Protein AF-A0A191T5V4-F1 (afdb_monomer_lite)

Secondary structure (DSSP, 8-state):
-HHHHHHHHHHHHHHHHHHHHHHHHHHHTT--------GGGGGGHHHHTTGGGHHHHHHHHHHHHHHHTT--

pLDDT: mean 78.54, std 10.96, range [54.12, 95.94]

Organism: NCBI:txid1416941

Sequence (72 aa):
MSLTVTYWRILMLTMSTACMDSLLNLSANGTVILAKLPEAYAIFDPIVDVMPVIPVFFLLLAFVWQAAVSFR

InterPro domains:
  IPR003687 Photosystem II PsbK [MF_00441] (34-72)
  IPR003687 Photosystem II PsbK [NF002715] (32-72)
  IPR003687 Photosystem II PsbK [PF02533] (32-72)
  IPR003687 Photosystem II PsbK [PTHR35325] (10-72)
  IPR037270 Photosystem II PsbK superfamily [SSF161037] (36-72)

Radius of gyration: 20.48 Å; chains: 1; bounding box: 34×35×55 Å

Foldseek 3Di:
DPPVVVVVVVVVVVVVVVVVVVVVCVVVVPVLPPPQDPPVCNVCNVVSVCVVCVVVVVVVVVVVVCVVVPVD

Structure (mmCIF, N/CA/C/O backbone):
data_AF-A0A191T5V4-F1
#
_entry.id   AF-A0A191T5V4-F1
#
loop_
_atom_site.group_PDB
_atom_site.id
_atom_site.type_symbol
_atom_site.label_atom_id
_atom_site.label_alt_id
_atom_site.label_comp_id
_atom_site.label_asym_id
_atom_site.label_entity_id
_atom_site.label_seq_id
_atom_site.pdbx_PDB_ins_code
_atom_site.Cartn_x
_atom_site.Cartn_y
_atom_site.Cartn_z
_atom_site.occupancy
_atom_site.B_iso_or_equiv
_atom_site.auth_seq_id
_atom_site.auth_comp_id
_atom_site.auth_asym_id
_atom_site.auth_atom_id
_atom_site.pdbx_PDB_model_num
ATOM 1 N N . MET A 1 1 ? 18.113 20.159 31.319 1.00 58.03 1 MET A N 1
ATOM 2 C CA . MET A 1 1 ? 16.984 19.248 31.017 1.00 58.03 1 MET A CA 1
ATOM 3 C C . MET A 1 1 ? 16.059 19.733 29.888 1.00 58.03 1 MET A C 1
ATOM 5 O O . MET A 1 1 ? 15.433 18.896 29.263 1.00 58.03 1 MET A O 1
ATOM 9 N N . SER A 1 2 ? 15.998 21.039 29.568 1.00 67.62 2 SER A N 1
ATOM 10 C CA . SER A 1 2 ? 15.118 21.583 28.504 1.00 67.62 2 SER A CA 1
ATOM 11 C C . SER A 1 2 ? 15.652 21.415 27.059 1.00 67.62 2 SER A C 1
ATOM 13 O O . SER A 1 2 ? 14.891 21.169 26.123 1.00 67.62 2 SER A O 1
ATOM 15 N N . LEU A 1 3 ? 16.977 21.468 26.861 1.00 71.62 3 LEU A N 1
ATOM 16 C CA . LEU A 1 3 ? 17.598 21.451 25.524 1.00 71.62 3 LEU A CA 1
ATOM 17 C C . LEU A 1 3 ? 17.574 20.067 24.850 1.00 71.62 3 LEU A C 1
ATOM 19 O O . LEU A 1 3 ? 17.291 19.975 23.661 1.00 71.62 3 LEU A O 1
ATOM 23 N N . THR A 1 4 ? 17.785 18.983 25.603 1.00 72.12 4 THR A N 1
ATOM 24 C CA . THR A 1 4 ? 17.786 17.604 25.073 1.00 72.12 4 THR A CA 1
ATOM 25 C C . THR A 1 4 ? 16.399 17.163 24.590 1.00 72.12 4 THR A C 1
ATOM 27 O O . THR A 1 4 ? 16.277 16.512 23.557 1.00 72.12 4 THR A O 1
ATOM 30 N N . VAL A 1 5 ? 15.339 17.569 25.296 1.00 74.75 5 VAL A N 1
ATOM 31 C CA . VAL A 1 5 ? 13.945 17.254 24.929 1.00 74.75 5 VAL A CA 1
ATOM 32 C C . VAL A 1 5 ? 13.502 18.058 23.703 1.00 74.75 5 VAL A C 1
ATOM 34 O O . VAL A 1 5 ? 12.814 17.533 22.828 1.00 74.75 5 VAL A O 1
ATOM 37 N N . THR A 1 6 ? 13.934 19.318 23.604 1.00 79.06 6 THR A N 1
ATOM 38 C CA . THR A 1 6 ? 13.665 20.170 22.434 1.00 79.06 6 THR A CA 1
ATOM 39 C C . THR A 1 6 ? 14.400 19.655 21.196 1.00 79.06 6 THR A C 1
ATOM 41 O O . THR A 1 6 ? 13.798 19.553 20.131 1.00 79.06 6 THR A O 1
ATOM 44 N N . TYR A 1 7 ? 15.661 19.241 21.349 1.00 76.75 7 TYR A N 1
ATOM 45 C CA . TYR A 1 7 ? 16.448 18.622 20.282 1.00 76.75 7 TYR A CA 1
ATOM 46 C C . TYR A 1 7 ? 15.787 17.344 19.747 1.00 76.75 7 TYR A C 1
ATOM 48 O O . TYR A 1 7 ? 15.621 17.195 18.540 1.00 76.75 7 TYR A O 1
ATOM 56 N N . TRP A 1 8 ? 15.321 16.461 20.635 1.00 69.50 8 TRP A N 1
ATOM 57 C CA . TRP A 1 8 ? 14.636 15.228 20.236 1.00 69.50 8 TRP A CA 1
ATOM 58 C C . TRP A 1 8 ? 13.294 15.486 19.530 1.00 69.50 8 TRP A C 1
ATOM 60 O O . TRP A 1 8 ? 12.960 14.812 18.557 1.00 69.50 8 TRP A O 1
ATOM 70 N N . ARG A 1 9 ? 12.541 16.507 19.963 1.00 75.94 9 ARG A N 1
ATOM 71 C CA . ARG A 1 9 ? 11.308 16.948 19.285 1.00 75.94 9 ARG A CA 1
ATOM 72 C C . ARG A 1 9 ? 11.577 17.488 17.883 1.00 75.94 9 ARG A C 1
ATOM 74 O O . ARG A 1 9 ? 10.837 17.152 16.967 1.00 75.94 9 ARG A O 1
ATOM 81 N N . ILE A 1 10 ? 12.622 18.296 17.710 1.00 80.88 10 ILE A N 1
ATOM 82 C CA . ILE A 1 10 ? 12.996 18.838 16.397 1.00 80.88 10 ILE A CA 1
ATOM 83 C C . ILE A 1 10 ? 13.471 17.709 15.475 1.00 80.88 10 ILE A C 1
ATOM 85 O O . ILE A 1 10 ? 13.033 17.651 14.332 1.00 80.88 10 ILE A O 1
ATOM 89 N N . LEU A 1 11 ? 14.277 16.773 15.983 1.00 79.50 11 LEU A N 1
ATOM 90 C CA . LEU A 1 11 ? 14.757 15.620 15.220 1.00 79.50 11 LEU A CA 1
ATOM 91 C C . LEU A 1 11 ? 13.609 14.707 14.754 1.00 79.50 11 LEU A C 1
ATOM 93 O O . LEU A 1 11 ? 13.586 14.299 13.599 1.00 79.50 11 LEU A O 1
ATOM 97 N N . MET A 1 12 ? 12.620 14.417 15.607 1.00 77.44 12 MET A N 1
ATOM 98 C CA . MET A 1 12 ? 11.453 13.625 15.186 1.00 77.44 12 MET A CA 1
ATOM 99 C C . MET A 1 12 ? 10.602 14.344 14.128 1.00 77.44 12 MET A C 1
ATOM 101 O O . MET A 1 12 ? 10.096 13.698 13.212 1.00 77.44 12 MET A O 1
ATOM 105 N N . LEU A 1 13 ? 10.465 15.671 14.215 1.00 75.38 13 LEU A N 1
ATOM 106 C CA . LEU A 1 13 ? 9.715 16.457 13.231 1.00 75.38 13 LEU A CA 1
ATOM 107 C C . LEU A 1 13 ? 10.436 16.529 11.877 1.00 75.38 13 LEU A C 1
ATOM 109 O O . LEU A 1 13 ? 9.787 16.375 10.845 1.00 75.38 13 LEU A O 1
ATOM 113 N N . THR A 1 14 ? 11.763 16.691 11.856 1.00 78.00 14 THR A N 1
ATOM 114 C CA . THR A 1 14 ? 12.531 16.729 10.598 1.00 78.00 14 THR A CA 1
ATOM 115 C C . THR A 1 14 ? 12.589 15.370 9.904 1.00 78.00 14 THR A C 1
ATOM 117 O O . THR A 1 14 ? 12.515 15.321 8.678 1.00 78.00 14 THR A O 1
ATOM 120 N N . MET A 1 15 ? 12.644 14.264 10.656 1.00 72.69 15 MET A N 1
ATOM 121 C CA . MET A 1 15 ? 12.559 12.908 10.090 1.00 72.69 15 MET A CA 1
ATOM 122 C C . MET A 1 15 ? 11.183 12.621 9.465 1.00 72.69 15 MET A C 1
ATOM 124 O O . MET A 1 15 ? 11.105 11.948 8.439 1.00 72.69 15 MET A O 1
ATOM 128 N N . SER A 1 16 ? 10.104 13.169 10.038 1.00 75.19 16 SER A N 1
ATOM 129 C CA . SER A 1 16 ? 8.747 13.054 9.481 1.00 75.19 16 SER A CA 1
ATOM 130 C C . SER A 1 16 ? 8.600 13.813 8.154 1.00 75.19 16 SER A C 1
ATOM 132 O O . SER A 1 16 ? 8.101 13.260 7.173 1.00 75.19 16 SER A O 1
ATOM 134 N N . THR A 1 17 ? 9.107 15.050 8.078 1.00 74.62 17 THR A N 1
ATOM 135 C CA . THR A 1 17 ? 9.065 15.849 6.840 1.00 74.62 17 THR A CA 1
ATOM 136 C C . THR A 1 17 ? 9.945 15.249 5.741 1.00 74.62 17 THR A C 1
ATOM 138 O O . THR A 1 17 ? 9.485 15.108 4.613 1.00 74.62 17 THR A O 1
ATOM 141 N N . ALA A 1 18 ? 11.151 14.774 6.076 1.00 79.50 18 ALA A N 1
ATOM 142 C CA . ALA A 1 18 ? 12.037 14.111 5.115 1.00 79.50 18 ALA A CA 1
ATOM 143 C C . ALA A 1 18 ? 11.426 12.825 4.516 1.00 79.50 18 ALA A C 1
ATOM 145 O O . ALA A 1 18 ? 11.679 12.495 3.354 1.00 79.50 18 ALA A O 1
ATOM 146 N N . CYS A 1 19 ? 10.597 12.109 5.287 1.00 73.12 19 CYS A N 1
ATOM 147 C CA . CYS A 1 19 ? 9.843 10.950 4.805 1.00 73.12 19 CYS A CA 1
ATOM 148 C C . CYS A 1 19 ? 8.780 11.355 3.771 1.00 73.12 19 CYS A C 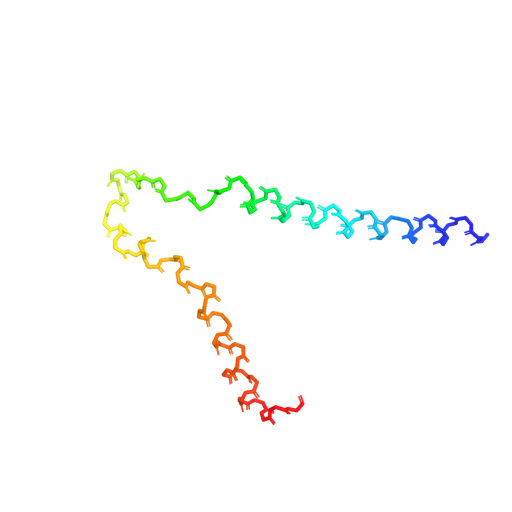1
ATOM 150 O O . CYS A 1 19 ? 8.664 10.719 2.721 1.00 73.12 19 CYS A O 1
ATOM 152 N N . MET A 1 20 ? 8.053 12.450 4.022 1.00 71.50 20 MET A N 1
ATOM 153 C CA . MET A 1 20 ? 7.083 12.986 3.062 1.00 71.50 20 MET A CA 1
ATOM 154 C C . MET A 1 20 ? 7.756 13.497 1.785 1.00 71.50 20 MET A C 1
ATOM 156 O O . MET A 1 20 ? 7.271 13.202 0.696 1.00 71.50 20 MET A O 1
ATOM 160 N N . ASP A 1 21 ? 8.894 14.185 1.893 1.00 78.25 21 ASP A N 1
ATOM 161 C CA . ASP A 1 21 ? 9.652 14.662 0.730 1.00 78.25 21 ASP A CA 1
ATOM 162 C C . ASP A 1 21 ? 10.190 13.501 -0.116 1.00 78.25 21 ASP A C 1
ATOM 164 O O . ASP A 1 21 ? 10.138 13.549 -1.343 1.00 78.25 21 ASP A O 1
ATOM 168 N N . SER A 1 22 ? 10.645 12.420 0.525 1.00 74.69 22 SER A N 1
ATOM 169 C CA . SER A 1 22 ? 11.094 11.202 -0.166 1.00 74.69 22 SER A CA 1
ATOM 170 C C . SER A 1 22 ? 9.941 10.494 -0.885 1.00 74.69 22 SER A C 1
ATOM 172 O O . SER A 1 22 ? 10.108 10.034 -2.015 1.00 74.69 22 SER A O 1
ATOM 174 N N . LEU A 1 23 ? 8.754 10.449 -0.269 1.00 67.44 23 LEU A N 1
ATOM 175 C CA . LEU A 1 23 ? 7.532 9.925 -0.889 1.00 67.44 23 LEU A CA 1
ATOM 176 C C . LEU A 1 23 ? 7.074 10.779 -2.078 1.00 67.44 23 LEU A C 1
ATOM 178 O O . LEU A 1 23 ? 6.738 10.237 -3.132 1.00 67.44 23 LEU A O 1
ATOM 182 N N . LEU A 1 24 ? 7.090 12.105 -1.934 1.00 73.69 24 LEU A N 1
ATOM 183 C CA . LEU A 1 24 ? 6.751 13.035 -3.011 1.00 73.69 24 LEU A CA 1
ATOM 184 C C . LEU A 1 24 ? 7.765 12.958 -4.154 1.00 73.69 24 LEU A C 1
ATOM 186 O O . LEU A 1 24 ? 7.368 12.994 -5.312 1.00 73.69 24 LEU A O 1
ATO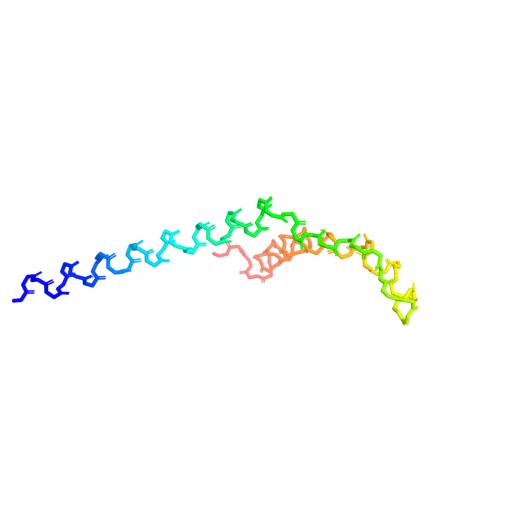M 190 N N . ASN A 1 25 ? 9.053 12.791 -3.855 1.00 75.06 25 ASN A N 1
ATOM 191 C CA . ASN A 1 25 ? 10.115 12.638 -4.846 1.00 75.06 25 ASN A CA 1
ATOM 192 C C . ASN A 1 25 ? 9.993 11.313 -5.617 1.00 75.06 25 ASN A C 1
ATOM 194 O O . ASN A 1 25 ? 10.134 11.303 -6.837 1.00 75.06 25 ASN A O 1
ATOM 198 N N . LEU A 1 26 ? 9.644 10.217 -4.934 1.00 70.31 26 LEU A N 1
ATOM 199 C CA . LEU A 1 26 ? 9.370 8.924 -5.565 1.00 70.31 26 LEU A CA 1
ATOM 200 C C . LEU A 1 26 ? 8.121 8.980 -6.466 1.00 70.31 26 LEU A C 1
ATOM 202 O O . LEU A 1 26 ? 8.131 8.441 -7.571 1.00 70.31 26 LEU A O 1
ATOM 206 N N . SER A 1 27 ? 7.070 9.682 -6.027 1.00 68.44 27 SER A N 1
ATOM 207 C CA . SER A 1 27 ? 5.853 9.905 -6.820 1.00 68.44 27 SER A CA 1
ATOM 208 C C . SER A 1 27 ? 6.068 10.865 -7.996 1.00 68.44 27 SER A C 1
ATOM 210 O O . SER A 1 27 ? 5.469 10.668 -9.052 1.00 68.44 27 SER A O 1
ATOM 212 N N . ALA A 1 28 ? 6.878 11.913 -7.826 1.00 67.94 28 ALA A N 1
ATOM 213 C CA . ALA A 1 28 ? 7.125 12.942 -8.837 1.00 67.94 28 ALA A CA 1
ATOM 214 C C . ALA A 1 28 ? 8.114 12.481 -9.914 1.00 67.94 28 ALA A C 1
ATOM 216 O O . ALA A 1 28 ? 7.974 12.857 -11.074 1.00 67.94 28 ALA A O 1
ATOM 217 N N . ASN A 1 29 ? 9.075 11.624 -9.552 1.00 62.78 29 ASN A N 1
ATOM 218 C CA . ASN A 1 29 ? 10.042 11.053 -10.490 1.00 62.78 29 ASN A CA 1
ATOM 219 C C . ASN A 1 29 ? 9.498 9.859 -11.276 1.00 62.78 29 ASN A C 1
ATOM 221 O O . ASN A 1 29 ? 10.281 9.179 -11.934 1.00 62.78 29 ASN A O 1
ATOM 225 N N . GLY A 1 30 ? 8.183 9.603 -11.216 1.00 60.22 30 GLY A N 1
ATOM 226 C CA . GLY A 1 30 ? 7.498 8.691 -12.129 1.00 60.22 30 GLY A CA 1
ATOM 227 C C . GLY A 1 30 ? 8.189 7.338 -12.273 1.00 60.22 30 GLY A C 1
ATOM 228 O O . GLY A 1 30 ? 8.129 6.739 -13.342 1.00 60.22 30 GLY A O 1
ATOM 229 N N . THR A 1 31 ? 8.839 6.834 -11.217 1.00 54.12 31 THR A N 1
ATOM 230 C CA . THR A 1 31 ? 9.496 5.520 -11.209 1.00 54.12 31 THR A CA 1
ATOM 231 C C . THR A 1 31 ? 8.477 4.385 -11.110 1.00 54.12 31 THR A C 1
ATOM 233 O O . THR A 1 31 ? 8.778 3.287 -10.651 1.00 54.12 31 THR A O 1
ATOM 236 N N . VAL A 1 32 ? 7.282 4.599 -11.661 1.00 58.53 32 VAL A N 1
ATOM 237 C CA . VAL A 1 32 ? 6.556 3.550 -12.368 1.00 58.53 32 VAL A CA 1
ATOM 238 C C . VAL A 1 32 ? 7.360 3.273 -13.638 1.00 58.53 32 VAL A C 1
ATOM 240 O O . VAL A 1 32 ? 7.000 3.677 -14.741 1.00 58.53 32 VAL A O 1
ATOM 243 N N . ILE A 1 33 ? 8.527 2.652 -13.465 1.00 58.47 33 ILE A N 1
ATOM 244 C CA . ILE A 1 33 ? 9.360 2.194 -14.568 1.00 58.47 33 ILE A CA 1
ATOM 245 C C . ILE A 1 33 ? 8.608 1.022 -15.205 1.00 58.47 33 ILE A C 1
ATOM 247 O O . ILE A 1 33 ? 8.895 -0.140 -14.950 1.00 58.47 33 ILE A O 1
ATOM 251 N N . LEU A 1 34 ? 7.632 1.340 -16.051 1.00 58.94 34 LEU A N 1
ATOM 252 C CA . LEU A 1 34 ? 7.146 0.476 -17.122 1.00 58.94 34 LEU A CA 1
ATOM 253 C C . LEU A 1 34 ? 8.085 0.650 -18.327 1.00 58.94 34 LEU A C 1
ATOM 255 O O . LEU A 1 34 ? 7.662 0.880 -19.459 1.00 58.94 34 LEU A O 1
ATOM 259 N N . ALA A 1 35 ? 9.398 0.624 -18.072 1.00 61.38 35 ALA A N 1
ATOM 260 C CA . ALA A 1 35 ? 10.368 0.463 -19.140 1.00 61.38 35 ALA A CA 1
ATOM 261 C C . ALA A 1 35 ? 10.245 -0.975 -19.644 1.00 61.38 35 ALA A C 1
ATOM 263 O O . ALA A 1 35 ? 10.078 -1.897 -18.846 1.00 61.38 35 ALA A O 1
ATOM 264 N N . LYS A 1 36 ? 10.313 -1.144 -20.968 1.00 59.16 36 LYS A N 1
ATOM 265 C CA . LYS A 1 36 ? 10.299 -2.454 -21.626 1.00 59.16 36 LYS A CA 1
ATOM 266 C C . LYS A 1 36 ? 11.216 -3.415 -20.876 1.00 59.16 36 LYS A C 1
ATOM 268 O O . LYS A 1 36 ? 12.382 -3.091 -20.636 1.00 59.16 36 LYS A O 1
ATOM 273 N N . LEU A 1 37 ? 10.665 -4.562 -20.491 1.00 65.56 37 LEU A N 1
ATOM 274 C CA . LEU A 1 37 ? 11.423 -5.588 -19.803 1.00 65.56 37 LEU A CA 1
ATOM 275 C C . LEU A 1 37 ? 12.593 -6.007 -20.712 1.00 65.56 37 LEU A C 1
ATOM 277 O O . LEU A 1 37 ? 12.419 -6.092 -21.932 1.00 65.56 37 LEU A O 1
ATOM 281 N N . PRO A 1 38 ? 13.797 -6.246 -20.163 1.00 73.56 38 PRO A N 1
ATOM 282 C CA . PRO A 1 38 ? 14.876 -6.866 -20.926 1.00 73.56 38 PRO A CA 1
ATOM 283 C C . PRO A 1 38 ? 14.377 -8.160 -21.582 1.00 73.56 38 PRO A C 1
ATOM 285 O O . PRO A 1 38 ? 13.525 -8.829 -21.007 1.00 73.56 38 PRO A O 1
ATOM 288 N N . GLU A 1 39 ? 14.920 -8.547 -22.740 1.00 75.81 39 GLU A N 1
ATOM 289 C CA . GLU A 1 39 ? 14.420 -9.669 -23.563 1.00 75.81 39 GLU A CA 1
ATOM 290 C C . GLU A 1 39 ? 14.189 -10.975 -22.773 1.00 75.81 39 GLU A C 1
ATOM 292 O O . GLU A 1 39 ? 13.208 -11.679 -22.996 1.00 75.81 39 GLU A O 1
ATOM 297 N N . ALA A 1 40 ? 15.026 -11.256 -21.769 1.00 82.06 40 ALA A N 1
ATOM 298 C CA . ALA A 1 40 ? 14.885 -12.416 -20.884 1.00 82.06 40 ALA A CA 1
ATOM 299 C C . ALA A 1 40 ? 13.607 -12.416 -20.016 1.00 82.06 40 ALA A C 1
ATOM 301 O O . ALA A 1 40 ? 13.209 -13.463 -19.508 1.00 82.06 40 ALA A O 1
ATOM 302 N N . TYR A 1 41 ? 12.967 -11.262 -19.834 1.00 78.94 41 TYR A N 1
ATOM 303 C CA . TYR A 1 41 ? 11.771 -11.084 -19.016 1.00 78.94 41 TYR A CA 1
ATOM 304 C C . TYR A 1 41 ? 10.524 -10.728 -19.836 1.00 78.94 41 TYR A C 1
ATOM 306 O O . TYR A 1 41 ? 9.465 -10.559 -19.244 1.00 78.94 41 TYR A O 1
ATOM 314 N N . ALA A 1 42 ? 10.597 -10.707 -21.172 1.00 81.00 42 ALA A N 1
ATOM 315 C CA . ALA A 1 42 ? 9.449 -10.417 -22.043 1.00 81.00 42 ALA A CA 1
ATOM 316 C C . ALA A 1 42 ? 8.255 -11.376 -21.826 1.00 81.00 42 ALA A C 1
ATOM 318 O O . ALA A 1 42 ? 7.101 -11.024 -22.039 1.00 81.00 42 ALA A O 1
ATOM 319 N N . ILE A 1 43 ? 8.503 -12.592 -21.324 1.00 85.75 43 ILE A N 1
ATOM 320 C CA . ILE A 1 43 ? 7.442 -13.548 -20.950 1.00 85.75 43 ILE A CA 1
ATOM 321 C C . ILE A 1 43 ? 6.555 -12.992 -19.818 1.00 85.75 43 ILE A C 1
ATOM 323 O O . ILE A 1 43 ? 5.380 -13.343 -19.716 1.00 85.75 43 ILE A O 1
ATOM 327 N N . PHE A 1 44 ? 7.102 -12.116 -18.975 1.00 84.38 44 PHE A N 1
ATOM 328 C CA . PHE A 1 44 ? 6.400 -11.486 -17.860 1.00 84.38 44 PHE A CA 1
ATOM 329 C C . PHE A 1 44 ? 5.756 -10.143 -18.231 1.00 84.38 44 PHE A C 1
ATOM 331 O O . PHE A 1 44 ? 5.141 -9.532 -17.356 1.00 84.38 44 PHE A O 1
ATOM 338 N N . ASP A 1 45 ? 5.825 -9.712 -19.498 1.00 84.88 45 ASP A N 1
ATOM 339 C CA . ASP A 1 45 ? 5.152 -8.497 -19.982 1.00 84.88 45 ASP A CA 1
ATOM 340 C C . ASP A 1 45 ? 3.664 -8.459 -19.570 1.00 84.88 45 ASP A C 1
ATOM 342 O O . ASP A 1 45 ? 3.253 -7.477 -18.947 1.00 84.88 45 ASP A O 1
ATOM 346 N N . PRO A 1 46 ? 2.866 -9.541 -19.737 1.00 84.19 46 PRO A N 1
ATOM 347 C CA . PRO A 1 46 ? 1.455 -9.521 -19.341 1.00 84.19 46 PRO A CA 1
ATOM 348 C C . PRO A 1 46 ? 1.230 -9.356 -17.830 1.00 84.19 46 PRO A C 1
ATOM 350 O O . PRO A 1 46 ? 0.169 -8.908 -17.406 1.00 84.19 46 PRO A O 1
ATOM 353 N N . ILE A 1 47 ? 2.199 -9.748 -16.995 1.00 87.38 47 ILE A N 1
ATOM 354 C CA . ILE A 1 47 ? 2.114 -9.626 -15.530 1.00 87.38 47 ILE A CA 1
ATOM 355 C C . ILE A 1 47 ? 2.468 -8.204 -15.101 1.00 87.38 47 ILE A C 1
ATOM 357 O O . ILE A 1 47 ? 1.818 -7.641 -14.216 1.00 87.38 47 ILE A O 1
ATOM 361 N N . VAL A 1 48 ? 3.476 -7.611 -15.740 1.00 83.94 48 VAL A N 1
ATOM 362 C CA . VAL A 1 48 ? 3.881 -6.229 -15.478 1.00 83.94 48 VAL A CA 1
ATOM 363 C C . VAL A 1 48 ? 2.801 -5.239 -15.904 1.00 83.94 48 VAL A C 1
ATOM 365 O O . VAL A 1 48 ? 2.588 -4.259 -15.193 1.00 83.94 48 VAL A O 1
ATOM 368 N N . ASP A 1 49 ? 2.039 -5.540 -16.954 1.00 83.81 49 ASP A N 1
ATOM 369 C CA . ASP A 1 49 ? 0.876 -4.738 -17.355 1.00 83.81 49 ASP A CA 1
ATOM 370 C C . ASP A 1 49 ? -0.238 -4.713 -16.291 1.00 83.81 49 ASP A C 1
ATOM 372 O O . ASP A 1 49 ? -0.979 -3.736 -16.177 1.00 83.81 49 ASP A O 1
ATOM 376 N N . VAL A 1 50 ? -0.344 -5.761 -15.465 1.00 85.62 50 VAL A N 1
ATOM 377 C CA . VAL A 1 50 ? -1.335 -5.853 -14.378 1.00 85.62 50 VAL A CA 1
ATOM 378 C C . VAL A 1 50 ? -0.783 -5.308 -13.055 1.00 85.62 50 VAL A C 1
ATOM 380 O O . VAL A 1 50 ? -1.554 -4.857 -12.214 1.00 85.62 50 VAL A O 1
ATOM 383 N N . MET A 1 51 ? 0.538 -5.261 -12.863 1.00 86.25 51 MET A N 1
ATOM 384 C CA . MET A 1 51 ? 1.196 -4.786 -11.633 1.00 86.25 51 MET A CA 1
ATOM 385 C C . MET A 1 51 ?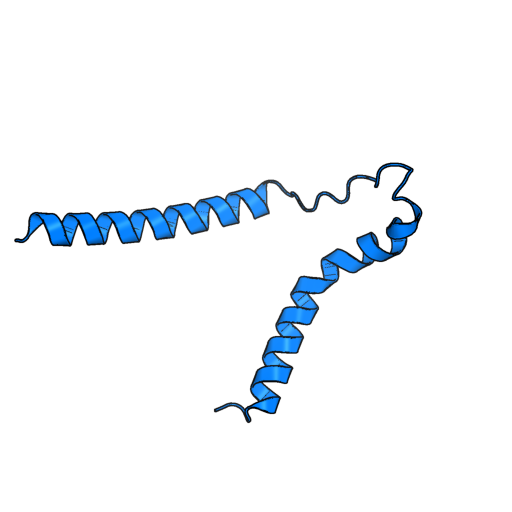 0.709 -3.412 -11.104 1.00 86.25 51 MET A C 1
ATOM 387 O O . MET A 1 51 ? 0.580 -3.277 -9.882 1.00 86.25 51 MET A O 1
ATOM 391 N N . PRO A 1 52 ? 0.355 -2.408 -11.939 1.00 84.31 52 PRO A N 1
ATOM 392 C CA . PRO A 1 52 ? -0.163 -1.123 -11.458 1.00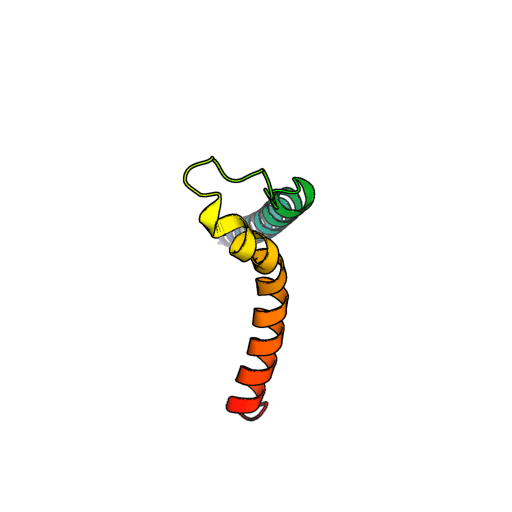 84.31 52 PRO A CA 1
ATOM 393 C C . PRO A 1 52 ? -1.487 -1.205 -10.686 1.00 84.31 52 PRO A C 1
ATOM 395 O O . PRO A 1 52 ? -1.837 -0.254 -9.990 1.00 84.31 52 PRO A O 1
ATOM 398 N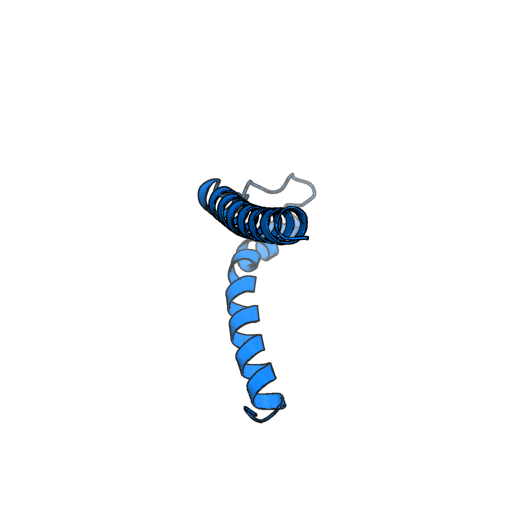 N . VAL A 1 53 ? -2.232 -2.314 -10.778 1.00 88.56 53 VAL A N 1
ATOM 399 C CA . VAL A 1 53 ? -3.513 -2.494 -10.071 1.00 88.56 53 VAL A CA 1
ATOM 400 C C . VAL A 1 53 ? -3.335 -2.873 -8.592 1.00 88.56 53 VAL A C 1
ATOM 402 O O . VAL A 1 53 ? -4.263 -2.732 -7.795 1.00 88.56 53 VAL A O 1
ATOM 405 N N . ILE A 1 54 ? -2.143 -3.337 -8.197 1.00 89.69 54 ILE A N 1
ATOM 406 C CA . ILE A 1 54 ? -1.852 -3.848 -6.848 1.00 89.69 54 ILE A CA 1
ATOM 407 C C . ILE A 1 54 ? -2.248 -2.862 -5.725 1.00 89.69 54 ILE A C 1
ATOM 409 O O . ILE A 1 54 ? -2.879 -3.310 -4.764 1.00 89.69 54 ILE A O 1
ATOM 413 N N . PRO A 1 55 ? -1.984 -1.540 -5.815 1.00 84.19 55 PRO A N 1
ATOM 414 C CA . PRO A 1 55 ? -2.414 -0.585 -4.790 1.00 84.19 55 PRO A CA 1
ATOM 415 C C . PRO A 1 55 ? -3.932 -0.578 -4.552 1.00 84.19 55 PRO A C 1
ATOM 417 O O . PRO A 1 55 ? -4.380 -0.447 -3.413 1.00 84.19 55 PRO A O 1
ATOM 420 N N . VAL A 1 56 ? -4.733 -0.783 -5.604 1.00 91.88 56 VAL A N 1
ATOM 421 C CA . VAL A 1 56 ? -6.199 -0.873 -5.499 1.00 91.88 56 VAL A CA 1
ATOM 422 C C . VAL A 1 56 ? -6.607 -2.150 -4.766 1.00 91.88 56 VAL A C 1
ATOM 424 O O . VAL A 1 56 ? -7.479 -2.108 -3.898 1.00 91.88 56 VAL A O 1
ATOM 427 N N . PHE A 1 57 ? -5.949 -3.280 -5.041 1.00 92.50 57 PHE A N 1
ATOM 428 C CA . PHE A 1 57 ? -6.220 -4.524 -4.317 1.00 92.50 57 PHE A CA 1
ATOM 429 C C . PHE A 1 57 ? -5.878 -4.437 -2.830 1.00 92.50 57 PHE A C 1
ATOM 431 O O . PHE A 1 57 ? -6.627 -4.977 -2.020 1.00 92.50 57 PHE A O 1
ATOM 438 N N . PHE A 1 58 ? -4.819 -3.722 -2.443 1.00 92.00 58 PHE A N 1
ATOM 439 C CA . PHE A 1 58 ? -4.517 -3.493 -1.026 1.00 92.00 58 PHE A CA 1
ATOM 440 C C . PHE A 1 58 ? -5.583 -2.647 -0.323 1.00 92.00 58 PHE A C 1
ATOM 442 O O . PHE A 1 58 ? -5.944 -2.938 0.818 1.00 92.00 58 PHE A O 1
ATOM 449 N N . LEU A 1 59 ? -6.138 -1.646 -1.009 1.00 92.62 59 LEU A N 1
ATOM 450 C CA . LEU A 1 59 ? -7.260 -0.868 -0.490 1.00 92.62 59 LEU A CA 1
ATOM 451 C C . LEU A 1 59 ? -8.508 -1.744 -0.297 1.00 92.62 59 LEU A C 1
ATOM 453 O O . LEU A 1 59 ? -9.138 -1.692 0.758 1.00 92.62 59 LEU A O 1
ATOM 457 N N . LEU A 1 60 ? -8.832 -2.602 -1.268 1.00 94.62 60 LEU A N 1
ATOM 458 C CA . LEU A 1 60 ? -9.937 -3.558 -1.1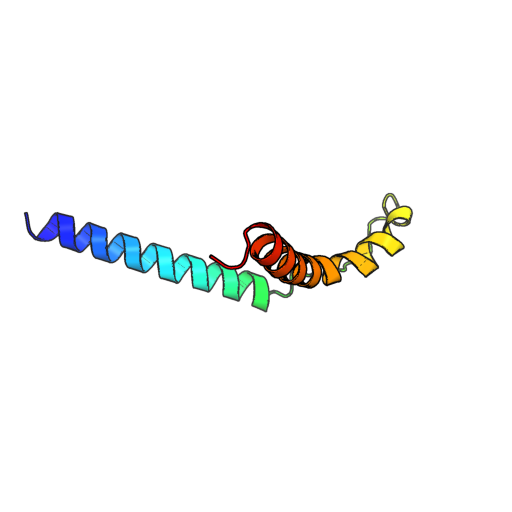37 1.00 94.62 60 LEU A CA 1
ATOM 459 C C . LEU A 1 60 ? -9.687 -4.569 -0.011 1.00 94.62 60 LEU A C 1
ATOM 461 O O . LEU A 1 60 ? -10.594 -4.865 0.767 1.00 94.62 60 LEU A O 1
ATOM 465 N N . LEU A 1 61 ? -8.450 -5.048 0.127 1.00 95.19 61 LEU A N 1
ATOM 466 C CA . LEU A 1 61 ? -8.055 -5.954 1.200 1.00 95.19 61 LEU A CA 1
ATOM 467 C C . LEU A 1 61 ? -8.223 -5.308 2.579 1.00 95.19 61 LEU A C 1
ATOM 469 O O . LEU A 1 61 ? -8.626 -5.998 3.510 1.00 95.19 61 LEU A O 1
ATOM 473 N N . ALA A 1 62 ? -7.988 -4.000 2.720 1.00 93.38 62 ALA A N 1
ATOM 474 C CA . ALA A 1 62 ? -8.229 -3.290 3.974 1.00 93.38 62 ALA A CA 1
ATOM 475 C C . ALA A 1 62 ? -9.710 -3.349 4.394 1.00 93.38 62 ALA A C 1
ATOM 477 O O . ALA A 1 62 ? -10.002 -3.598 5.563 1.00 93.38 62 ALA A O 1
ATOM 478 N N . PHE A 1 63 ? -10.650 -3.210 3.451 1.00 93.56 63 PHE A N 1
ATOM 479 C CA . PHE A 1 63 ? -12.082 -3.368 3.735 1.00 93.56 63 PHE A CA 1
ATOM 480 C C . PHE A 1 63 ? -12.465 -4.814 4.040 1.00 93.56 63 PHE A C 1
ATOM 482 O O . PHE A 1 63 ? -13.249 -5.051 4.957 1.00 93.56 63 PHE A O 1
ATOM 489 N N . VAL A 1 64 ? -11.894 -5.782 3.317 1.00 95.25 64 VAL A N 1
ATOM 490 C CA . VAL A 1 64 ? -12.094 -7.213 3.605 1.00 95.25 64 VAL A CA 1
ATOM 491 C C . VAL A 1 64 ? -11.592 -7.552 5.005 1.00 95.25 64 VAL A C 1
ATOM 493 O O . VAL A 1 64 ? -12.276 -8.240 5.760 1.00 95.25 64 VAL A O 1
ATOM 496 N N . TRP A 1 65 ? -10.423 -7.037 5.378 1.00 95.94 65 TRP A N 1
ATOM 497 C CA . TRP A 1 65 ? -9.850 -7.233 6.701 1.00 95.94 65 TRP A CA 1
ATOM 498 C C . TRP A 1 65 ? -10.720 -6.604 7.789 1.00 95.94 65 TRP A C 1
ATOM 500 O O . TRP A 1 65 ? -11.048 -7.271 8.769 1.00 95.94 65 TRP A O 1
ATOM 510 N N . GLN A 1 66 ? -11.164 -5.363 7.589 1.00 92.44 66 GLN A N 1
ATOM 511 C CA . GLN A 1 66 ? -12.081 -4.694 8.511 1.00 92.44 66 GLN A CA 1
ATOM 512 C C . GLN A 1 66 ? -13.415 -5.442 8.647 1.00 92.44 66 GLN A C 1
ATOM 514 O O . GLN A 1 66 ? -13.894 -5.643 9.764 1.00 92.44 66 GLN A O 1
ATOM 519 N N . ALA A 1 67 ? -13.969 -5.962 7.550 1.00 92.31 67 ALA A N 1
ATOM 520 C CA . ALA A 1 67 ? -15.159 -6.806 7.582 1.00 92.31 67 ALA A CA 1
ATOM 521 C C . ALA A 1 67 ? -14.920 -8.122 8.345 1.00 92.31 67 ALA A C 1
ATOM 523 O O . ALA A 1 67 ? -15.769 -8.529 9.140 1.00 92.31 67 ALA A O 1
ATOM 524 N N . ALA A 1 68 ? -13.752 -8.751 8.174 1.00 94.25 68 ALA A N 1
ATOM 525 C CA . ALA A 1 68 ? -13.388 -9.990 8.861 1.00 94.25 68 ALA A CA 1
ATOM 526 C C . ALA A 1 68 ? -13.273 -9.811 10.384 1.00 94.25 68 ALA A C 1
ATOM 528 O O . ALA A 1 68 ? -13.656 -10.706 11.137 1.00 94.25 68 ALA A O 1
ATOM 529 N N . VAL A 1 69 ? -12.807 -8.647 10.853 1.00 94.56 69 VAL A N 1
ATOM 530 C CA . VAL A 1 69 ? -12.760 -8.322 12.291 1.00 94.56 69 VAL A CA 1
ATOM 531 C C . VAL A 1 69 ? -14.032 -7.638 12.810 1.00 94.56 69 VAL A C 1
ATOM 533 O O . VAL A 1 69 ? -14.090 -7.298 13.990 1.00 94.56 69 VAL A O 1
ATOM 536 N N . SER A 1 70 ? -15.081 -7.534 11.982 1.00 89.69 70 SER A N 1
ATOM 537 C CA . SER A 1 70 ? -16.407 -6.973 12.302 1.00 89.69 70 SER A CA 1
ATOM 538 C C . SER A 1 70 ? -16.468 -5.451 12.510 1.00 89.69 70 SER A C 1
ATOM 540 O O . SER A 1 70 ? -17.324 -5.000 13.268 1.00 89.69 70 SER A O 1
ATOM 542 N N . PHE A 1 71 ? -15.603 -4.669 11.849 1.00 78.38 71 PHE A N 1
ATOM 543 C CA . PHE A 1 71 ? -15.571 -3.194 11.934 1.00 78.38 71 PHE A CA 1
ATOM 544 C C . PHE A 1 71 ? -15.597 -2.673 13.382 1.00 78.38 71 PHE A C 1
ATOM 546 O O . PHE A 1 71 ? -16.402 -1.811 13.736 1.00 78.38 71 PHE A O 1
ATOM 553 N N . ARG A 1 72 ? -14.758 -3.271 14.232 1.00 73.69 72 ARG A N 1
ATOM 554 C CA . ARG A 1 72 ? -14.582 -2.850 15.627 1.00 73.69 72 ARG A CA 1
ATOM 555 C C . ARG A 1 72 ? -13.707 -1.612 15.716 1.00 73.69 72 ARG A C 1
ATOM 557 O O . ARG A 1 72 ? -12.740 -1.537 14.926 1.00 73.69 72 ARG A O 1
#